Protein AF-A0A6G0Y2D0-F1 (afdb_monomer_lite)

InterPro domains:
  IPR002156 Ribonuclease H domain [PS50879] (1-67)
  IPR012337 Ribonuclease H-like superfamily [SSF53098] (2-70)
  IPR036397 Ribonuclease H superfamily [G3DSA:3.30.420.10] (1-64)

Organism: Aphis craccivora (NCBI:txid307492)

Radius of gyration: 14.86 Å; chains: 1; bounding box: 34×34×34 Å

Structure (mmCIF, N/CA/C/O backbone):
data_AF-A0A6G0Y2D0-F1
#
_entry.id   AF-A0A6G0Y2D0-F1
#
loop_
_atom_site.group_PDB
_atom_site.id
_atom_site.type_symbol
_atom_site.label_atom_id
_atom_site.label_alt_id
_atom_site.label_comp_id
_atom_site.label_asym_id
_atom_site.label_entity_id
_atom_site.label_seq_id
_atom_site.pdbx_PDB_ins_code
_atom_site.Cartn_x
_atom_site.Cartn_y
_atom_site.Cartn_z
_atom_site.occupancy
_atom_site.B_iso_or_equiv
_atom_site.auth_seq_id
_atom_site.auth_comp_id
_atom_site.auth_asym_id
_atom_site.auth_atom_id
_atom_site.pdbx_PDB_model_num
ATOM 1 N N . PRO A 1 1 ? -20.008 -1.900 6.023 1.00 49.25 1 PRO A N 1
ATOM 2 C CA . PRO A 1 1 ? -18.640 -2.436 5.826 1.00 49.25 1 PRO A CA 1
ATOM 3 C C . PRO A 1 1 ? -17.818 -1.455 4.976 1.00 49.25 1 PRO A C 1
ATOM 5 O O . PRO A 1 1 ? -18.071 -1.325 3.785 1.00 49.25 1 PRO A O 1
ATOM 8 N N . ASN A 1 2 ? -16.930 -0.690 5.618 1.00 62.78 2 ASN A N 1
ATOM 9 C CA . ASN A 1 2 ? -16.054 0.305 4.975 1.00 62.78 2 ASN A CA 1
ATOM 10 C C . ASN A 1 2 ? -14.600 -0.189 4.996 1.00 62.78 2 ASN A C 1
ATOM 12 O O . ASN A 1 2 ? -13.686 0.575 5.313 1.00 62.78 2 ASN A O 1
ATOM 16 N N . ASP A 1 3 ? -14.415 -1.478 4.725 1.00 88.00 3 ASP A N 1
ATOM 17 C CA . ASP A 1 3 ? -13.100 -2.101 4.666 1.00 88.00 3 ASP A CA 1
ATOM 18 C C . ASP A 1 3 ? -12.476 -1.769 3.306 1.00 88.00 3 ASP A C 1
ATOM 20 O O . ASP A 1 3 ? -13.091 -1.977 2.256 1.00 88.00 3 ASP A O 1
ATOM 24 N N . ILE A 1 4 ? -11.286 -1.173 3.323 1.00 94.50 4 ILE A N 1
ATOM 25 C CA . ILE A 1 4 ? -10.552 -0.754 2.129 1.00 94.50 4 ILE A CA 1
ATOM 26 C C . ILE A 1 4 ? -9.275 -1.579 2.053 1.00 94.50 4 ILE A C 1
ATOM 28 O O . ILE A 1 4 ? -8.469 -1.562 2.977 1.00 94.50 4 ILE A O 1
ATOM 32 N N . LEU A 1 5 ? -9.056 -2.239 0.920 1.00 94.31 5 LEU A N 1
ATOM 33 C CA . LEU A 1 5 ? -7.793 -2.896 0.609 1.00 94.31 5 LEU A CA 1
ATOM 34 C C . LEU A 1 5 ? -6.971 -2.010 -0.331 1.00 94.31 5 LEU A C 1
ATOM 36 O O . LEU A 1 5 ? -7.403 -1.718 -1.448 1.00 94.31 5 LEU A O 1
ATOM 40 N N . ILE A 1 6 ? -5.784 -1.599 0.110 1.00 94.50 6 ILE A N 1
ATOM 41 C CA . ILE A 1 6 ? -4.802 -0.888 -0.711 1.00 94.50 6 ILE A CA 1
ATOM 42 C C . ILE A 1 6 ? -3.742 -1.887 -1.168 1.00 94.50 6 ILE A C 1
ATOM 44 O O . ILE A 1 6 ? -3.068 -2.525 -0.362 1.00 94.50 6 ILE A O 1
ATOM 48 N N . ILE A 1 7 ? -3.579 -2.011 -2.480 1.00 94.56 7 ILE A N 1
ATOM 49 C CA . ILE A 1 7 ? -2.615 -2.920 -3.098 1.00 94.56 7 ILE A CA 1
ATOM 50 C C . ILE A 1 7 ? -1.458 -2.084 -3.641 1.00 94.56 7 ILE A C 1
ATOM 52 O O . ILE A 1 7 ? -1.696 -1.092 -4.328 1.00 94.56 7 ILE A O 1
ATOM 56 N N . SER A 1 8 ? -0.221 -2.458 -3.320 1.00 94.38 8 SER A N 1
ATOM 57 C CA . SER A 1 8 ? 0.974 -1.749 -3.783 1.00 94.38 8 SER A CA 1
ATOM 58 C C . SER A 1 8 ? 2.110 -2.719 -4.069 1.00 94.38 8 SER A C 1
ATOM 60 O O . SER A 1 8 ? 2.303 -3.694 -3.342 1.00 94.38 8 SER A O 1
ATOM 62 N N . ASP A 1 9 ? 2.895 -2.430 -5.098 1.00 94.38 9 ASP A N 1
ATOM 63 C CA . ASP A 1 9 ? 4.120 -3.156 -5.414 1.00 94.38 9 ASP A CA 1
ATOM 64 C C . ASP A 1 9 ? 5.372 -2.627 -4.703 1.00 94.38 9 ASP A C 1
ATOM 66 O O . ASP A 1 9 ? 6.403 -3.308 -4.637 1.00 94.38 9 ASP A O 1
ATOM 70 N N . SER A 1 10 ? 5.271 -1.459 -4.069 1.00 93.75 10 SER A N 1
ATOM 71 C CA . SER A 1 10 ? 6.358 -0.875 -3.295 1.00 93.75 10 SER A CA 1
ATOM 72 C C . SER A 1 10 ? 6.470 -1.520 -1.913 1.00 93.75 10 SER A C 1
ATOM 74 O O . SER A 1 10 ? 5.905 -1.055 -0.915 1.00 93.75 10 SER A O 1
ATOM 76 N N . LEU A 1 11 ? 7.263 -2.593 -1.831 1.00 92.69 11 LEU A N 1
ATOM 77 C CA . LEU A 1 11 ? 7.561 -3.263 -0.562 1.00 92.69 11 LEU A CA 1
ATOM 78 C C . LEU A 1 11 ? 8.177 -2.293 0.460 1.00 92.69 11 LEU A C 1
ATOM 80 O O . LEU A 1 11 ? 7.840 -2.336 1.642 1.00 92.69 11 LEU A O 1
ATOM 84 N N . SER A 1 12 ? 9.048 -1.388 0.011 1.00 92.44 12 SER A N 1
ATOM 85 C CA . SER A 1 12 ? 9.690 -0.385 0.867 1.00 92.44 12 SER A CA 1
ATOM 86 C C . SER A 1 12 ? 8.679 0.589 1.478 1.00 92.44 12 SER A C 1
ATOM 88 O O . SER A 1 12 ? 8.781 0.901 2.669 1.00 92.44 12 SER A O 1
ATOM 90 N N . THR A 1 13 ? 7.672 1.021 0.713 1.00 93.19 13 THR A N 1
ATOM 91 C CA . THR A 1 13 ? 6.587 1.878 1.215 1.00 93.19 13 THR A CA 1
ATOM 92 C C . THR A 1 13 ? 5.770 1.149 2.277 1.00 93.19 13 THR A C 1
ATOM 94 O O . THR A 1 13 ? 5.553 1.691 3.363 1.00 93.19 13 THR A O 1
ATOM 97 N N . LEU A 1 14 ? 5.379 -0.101 2.015 1.00 93.88 14 LEU A N 1
ATOM 98 C CA . LEU A 1 14 ? 4.602 -0.907 2.963 1.00 93.88 14 LEU A CA 1
ATOM 99 C C . LEU A 1 14 ? 5.362 -1.154 4.273 1.00 93.88 14 LEU A C 1
ATOM 101 O O . LEU A 1 14 ? 4.804 -1.000 5.361 1.00 93.88 14 L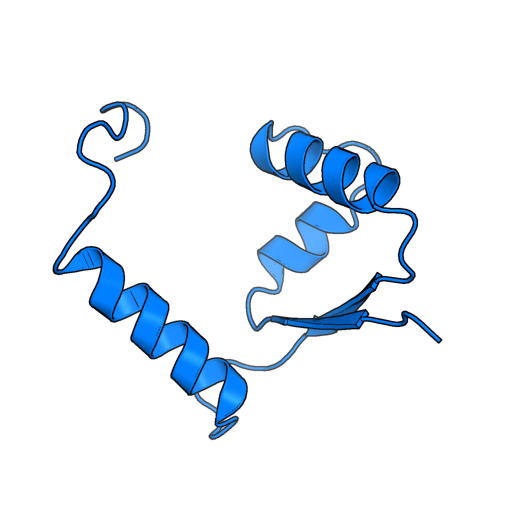EU A O 1
ATOM 105 N N . LEU A 1 15 ? 6.655 -1.474 4.187 1.00 93.06 15 LEU A N 1
ATOM 106 C CA . LEU A 1 15 ? 7.512 -1.639 5.364 1.00 93.06 15 LEU A CA 1
ATOM 107 C C . LEU A 1 15 ? 7.678 -0.331 6.147 1.00 93.06 15 LEU A C 1
ATOM 109 O O . LEU A 1 15 ? 7.680 -0.348 7.379 1.00 93.06 15 LEU A O 1
ATOM 113 N N . SER A 1 16 ? 7.779 0.801 5.449 1.00 92.94 16 SER A N 1
ATOM 114 C CA . SER A 1 16 ? 7.884 2.119 6.081 1.00 92.94 16 SER A CA 1
ATOM 115 C C . SER A 1 16 ? 6.608 2.480 6.840 1.00 92.94 16 SER A C 1
ATOM 117 O O . SER A 1 16 ? 6.689 2.910 7.989 1.00 92.94 16 SER A O 1
ATOM 119 N N . LEU A 1 17 ? 5.436 2.227 6.249 1.00 92.19 17 LEU A N 1
ATOM 120 C CA . LEU A 1 17 ? 4.136 2.465 6.887 1.00 92.19 17 LEU A CA 1
ATOM 121 C C . LEU A 1 17 ? 3.853 1.521 8.060 1.00 92.19 17 LEU A C 1
ATOM 123 O O . LEU A 1 17 ? 3.118 1.895 8.968 1.00 92.19 17 LEU A O 1
ATOM 127 N N . LYS A 1 18 ? 4.454 0.328 8.089 1.00 90.50 18 LYS A N 1
ATOM 128 C CA . LYS A 1 18 ? 4.334 -0.607 9.220 1.00 90.50 18 LYS A CA 1
ATOM 129 C C . LYS A 1 18 ? 5.187 -0.201 10.433 1.00 90.50 18 LYS A C 1
ATOM 131 O O . LYS A 1 18 ? 5.026 -0.750 11.522 1.00 90.50 18 LYS A O 1
ATOM 136 N N . LYS A 1 19 ? 6.125 0.733 10.269 1.00 90.00 19 LYS A N 1
ATOM 137 C CA . LYS A 1 19 ? 7.054 1.126 11.330 1.00 90.00 19 LYS A CA 1
ATOM 138 C C . LYS A 1 19 ? 6.344 1.924 12.430 1.00 90.00 19 LYS A C 1
ATOM 140 O O . LYS A 1 19 ? 5.653 2.890 12.142 1.00 90.00 19 LYS A O 1
ATOM 145 N N . ILE A 1 20 ? 6.600 1.567 13.691 1.00 82.06 20 ILE A N 1
ATOM 146 C CA . ILE A 1 20 ? 5.954 2.172 14.875 1.00 82.06 20 ILE A CA 1
ATOM 147 C C . ILE A 1 20 ? 6.327 3.656 15.060 1.00 82.06 20 ILE A C 1
ATOM 149 O O . ILE A 1 20 ? 5.494 4.447 15.478 1.00 82.06 20 ILE A O 1
ATOM 153 N N . CYS A 1 21 ? 7.558 4.044 14.710 1.00 81.31 21 CYS A N 1
ATOM 154 C CA . CYS A 1 21 ? 8.018 5.435 14.746 1.00 81.31 21 CYS A CA 1
ATOM 155 C C . CYS A 1 21 ? 8.739 5.768 13.429 1.00 81.31 21 CYS A C 1
ATOM 157 O O . CYS A 1 21 ? 9.944 5.488 13.298 1.00 81.31 21 CYS A O 1
ATOM 159 N N . PRO A 1 22 ? 8.036 6.291 12.411 1.00 84.00 22 PRO A N 1
ATOM 160 C CA . PRO A 1 22 ? 8.684 6.736 11.188 1.00 84.00 22 PRO A CA 1
ATOM 161 C C . PRO A 1 22 ? 9.587 7.940 11.470 1.00 84.00 22 PRO A C 1
ATOM 163 O O . PRO A 1 22 ? 9.255 8.823 12.250 1.00 84.00 22 PRO A O 1
ATOM 166 N N . LYS A 1 23 ? 10.757 7.967 10.825 1.00 84.81 23 LYS A N 1
ATOM 167 C CA . LYS A 1 23 ? 11.658 9.133 10.856 1.00 84.81 23 LYS A CA 1
ATOM 168 C C . LYS A 1 23 ? 11.348 10.130 9.739 1.00 84.81 23 LYS A C 1
ATOM 170 O O . LYS A 1 23 ? 11.763 11.276 9.814 1.00 84.81 23 LYS A O 1
ATOM 175 N N . ASN A 1 24 ? 10.690 9.658 8.684 1.00 88.62 24 ASN A N 1
ATOM 176 C CA . ASN A 1 24 ? 10.359 10.445 7.511 1.00 88.62 24 ASN A CA 1
ATOM 177 C C . ASN A 1 24 ? 9.010 11.143 7.728 1.00 88.62 24 ASN A C 1
ATOM 179 O O . ASN A 1 24 ? 8.037 10.500 8.135 1.00 88.62 24 ASN A O 1
ATOM 183 N N . GLU A 1 25 ? 8.970 12.442 7.438 1.00 90.75 25 GLU A N 1
ATOM 184 C CA . GLU A 1 25 ? 7.787 13.283 7.616 1.00 90.75 25 GLU A CA 1
ATOM 185 C C . GLU A 1 25 ? 6.597 12.793 6.780 1.00 90.75 25 GLU A C 1
ATOM 187 O O . GLU A 1 25 ? 5.490 12.679 7.298 1.00 90.75 25 GLU A O 1
ATOM 192 N N . ILE A 1 26 ? 6.825 12.391 5.526 1.00 91.81 26 ILE A N 1
ATOM 193 C CA . ILE A 1 26 ? 5.782 11.865 4.634 1.00 91.81 26 ILE A CA 1
ATOM 194 C C . ILE A 1 26 ? 5.167 10.592 5.212 1.00 91.81 26 ILE A C 1
ATOM 196 O O . ILE A 1 26 ? 3.943 10.466 5.263 1.00 91.81 26 ILE A O 1
ATOM 200 N N . THR A 1 27 ? 5.987 9.655 5.698 1.00 91.88 27 THR A N 1
ATOM 201 C CA . THR A 1 27 ? 5.474 8.430 6.333 1.00 91.88 27 THR A CA 1
ATOM 202 C C . THR A 1 27 ? 4.666 8.755 7.592 1.00 91.88 27 THR A C 1
ATOM 204 O O . THR A 1 27 ? 3.589 8.190 7.776 1.00 91.88 27 THR A O 1
ATOM 207 N N . SER A 1 28 ? 5.144 9.686 8.423 1.00 92.50 28 SER A N 1
ATOM 208 C CA . SER A 1 28 ? 4.444 10.128 9.638 1.00 92.50 28 SER A CA 1
ATOM 209 C C . SER A 1 28 ? 3.093 10.775 9.322 1.00 92.50 28 SER A C 1
ATOM 211 O O . SER A 1 28 ? 2.068 10.385 9.881 1.00 92.50 28 SER A O 1
ATOM 213 N N . ASN A 1 29 ? 3.066 11.709 8.370 1.00 94.00 29 ASN A N 1
ATOM 214 C CA . ASN A 1 29 ? 1.846 12.387 7.934 1.00 94.00 29 ASN A CA 1
ATOM 215 C C . ASN A 1 29 ? 0.850 11.393 7.324 1.00 94.00 29 ASN A C 1
ATOM 217 O O . ASN A 1 29 ? -0.341 11.437 7.628 1.00 94.00 29 ASN A O 1
ATOM 221 N N . THR A 1 30 ? 1.338 10.439 6.527 1.00 93.75 30 THR A N 1
ATOM 222 C CA . THR A 1 30 ? 0.499 9.383 5.946 1.00 93.75 30 THR A CA 1
ATOM 223 C C . THR A 1 30 ? -0.119 8.503 7.033 1.00 93.75 30 THR A C 1
ATOM 225 O O . THR A 1 30 ? -1.324 8.260 7.005 1.00 93.75 30 THR A O 1
ATOM 228 N N . GLN A 1 31 ? 0.662 8.064 8.027 1.00 92.94 31 GLN A N 1
ATOM 229 C CA . GLN A 1 31 ? 0.139 7.295 9.164 1.00 92.94 31 GLN A CA 1
ATOM 230 C C . GLN A 1 31 ? -0.907 8.082 9.964 1.00 92.94 31 GLN A C 1
ATOM 232 O O . GLN A 1 31 ? -1.948 7.524 10.314 1.00 92.94 31 GLN A O 1
ATOM 237 N N . ALA A 1 32 ? -0.676 9.375 10.210 1.00 93.19 32 ALA A N 1
ATOM 238 C CA . ALA A 1 32 ? -1.633 10.233 10.903 1.00 93.19 32 ALA A CA 1
ATOM 239 C C . ALA A 1 32 ? -2.972 10.321 10.149 1.00 93.19 32 ALA A C 1
ATOM 241 O O . ALA A 1 32 ? -4.031 10.155 10.758 1.00 93.19 32 ALA A O 1
ATOM 242 N N . ILE A 1 33 ? -2.931 10.493 8.822 1.00 93.44 33 ILE A N 1
ATOM 243 C CA . ILE A 1 33 ? -4.129 10.496 7.970 1.00 93.44 33 ILE A CA 1
ATOM 244 C C . ILE A 1 33 ? -4.845 9.142 8.042 1.00 93.44 33 ILE A C 1
ATOM 246 O O . ILE A 1 33 ? -6.059 9.107 8.248 1.00 93.44 33 ILE A O 1
ATOM 250 N N . LEU A 1 34 ? -4.116 8.025 7.929 1.00 91.81 34 LEU A N 1
ATOM 251 C CA . LEU A 1 34 ? -4.700 6.680 8.018 1.00 91.81 34 LEU A CA 1
ATOM 252 C C . LEU A 1 34 ? -5.456 6.489 9.342 1.00 91.81 34 LEU A C 1
ATOM 254 O O . LEU A 1 34 ? -6.616 6.076 9.325 1.00 91.81 34 LEU A O 1
ATOM 258 N N . ILE A 1 35 ? -4.859 6.885 10.469 1.00 90.44 35 ILE A N 1
ATOM 259 C CA . ILE A 1 35 ? -5.497 6.821 11.795 1.00 90.44 35 ILE A CA 1
ATOM 260 C C . ILE A 1 35 ? -6.729 7.738 11.862 1.00 90.44 35 ILE A C 1
ATOM 262 O O . ILE A 1 35 ? -7.787 7.331 12.351 1.00 90.44 35 ILE A O 1
ATOM 266 N N . GLN A 1 36 ? -6.625 8.965 11.342 1.00 93.56 36 GLN A N 1
ATOM 267 C CA . GLN A 1 36 ? -7.709 9.949 11.375 1.00 93.56 36 GLN A CA 1
ATOM 268 C C . GLN A 1 36 ? -8.939 9.504 10.576 1.00 93.56 36 GLN A C 1
ATOM 270 O O . GLN A 1 36 ? -10.064 9.807 10.978 1.00 93.56 36 GLN A O 1
ATOM 275 N N . THR A 1 37 ? -8.755 8.771 9.472 1.00 89.69 37 THR A N 1
ATOM 276 C CA . THR A 1 37 ? -9.885 8.312 8.646 1.00 89.69 37 THR A CA 1
ATOM 277 C C . THR A 1 37 ? -10.831 7.365 9.386 1.00 89.69 37 THR A C 1
ATOM 279 O O . THR A 1 37 ? -11.990 7.254 8.981 1.00 89.69 37 THR A O 1
ATOM 282 N N . ARG A 1 38 ? -10.369 6.690 10.456 1.00 86.81 38 ARG A N 1
ATOM 283 C CA . ARG A 1 38 ? -11.116 5.666 11.218 1.00 86.81 38 ARG A CA 1
ATOM 284 C C . ARG A 1 38 ? -11.736 4.568 10.340 1.00 86.81 38 ARG A C 1
ATOM 286 O O . ARG A 1 38 ? -12.700 3.920 10.745 1.00 86.81 38 ARG A O 1
ATOM 293 N N . LYS A 1 39 ? -11.211 4.376 9.129 1.00 89.44 39 LYS A N 1
ATOM 294 C CA . LYS A 1 39 ? -11.595 3.282 8.238 1.00 89.44 39 LYS A CA 1
ATOM 295 C C . LYS A 1 39 ? -10.721 2.077 8.538 1.00 89.44 39 LYS A C 1
ATOM 297 O O . LYS A 1 39 ? -9.576 2.228 8.959 1.00 89.44 39 LYS A O 1
ATOM 302 N N . ASN A 1 40 ? -11.257 0.893 8.290 1.00 91.44 40 ASN A N 1
ATOM 303 C CA . ASN A 1 40 ? -10.446 -0.307 8.309 1.00 91.44 40 ASN A CA 1
ATOM 304 C C . ASN A 1 40 ? -9.699 -0.385 6.973 1.00 91.44 40 ASN A C 1
ATOM 306 O O . ASN A 1 40 ? -10.320 -0.589 5.931 1.00 91.44 40 ASN A O 1
ATOM 310 N N . ILE A 1 41 ? 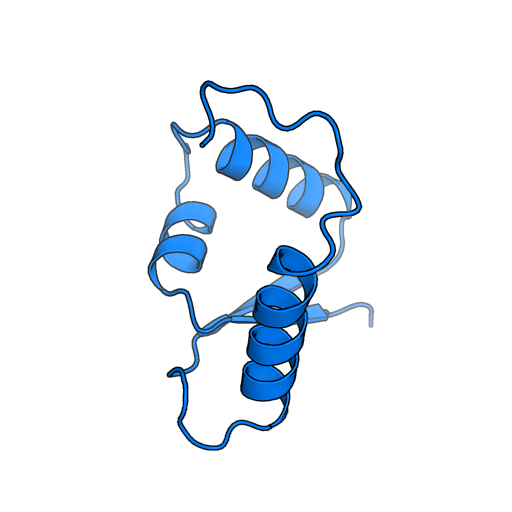-8.397 -0.106 6.996 1.00 93.44 41 ILE A N 1
ATOM 311 C CA . ILE A 1 41 ? -7.550 -0.089 5.803 1.00 93.44 41 ILE A CA 1
ATOM 312 C C . ILE A 1 41 ? -6.509 -1.191 5.944 1.00 93.44 41 ILE A C 1
ATOM 314 O O . ILE A 1 41 ? -5.684 -1.159 6.857 1.00 93.44 41 ILE A O 1
ATOM 318 N N . GLU A 1 42 ? -6.527 -2.132 5.010 1.00 93.62 42 GLU A N 1
ATOM 319 C CA . GLU A 1 42 ? -5.538 -3.196 4.898 1.00 93.62 42 GLU A CA 1
ATOM 320 C C . GLU A 1 42 ? -4.613 -2.944 3.710 1.00 93.62 42 GLU A C 1
ATOM 322 O O . GLU A 1 42 ? -4.989 -2.309 2.723 1.00 93.62 42 GLU A O 1
ATOM 327 N N . PHE A 1 43 ? -3.391 -3.463 3.803 1.00 94.50 43 PHE A N 1
ATOM 328 C CA . PHE A 1 43 ? -2.395 -3.349 2.749 1.00 94.50 43 PHE A CA 1
ATOM 329 C C . PHE A 1 43 ? -1.973 -4.727 2.252 1.00 94.50 43 PHE A C 1
ATOM 331 O O . PHE A 1 43 ? -1.656 -5.606 3.054 1.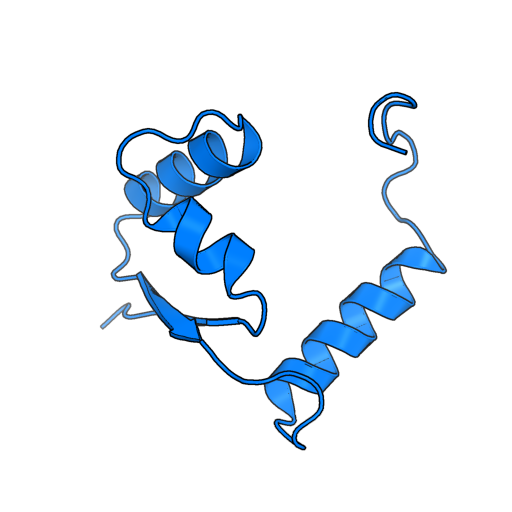00 94.50 43 PHE A O 1
ATOM 338 N N . MET A 1 44 ? -1.892 -4.886 0.932 1.00 94.12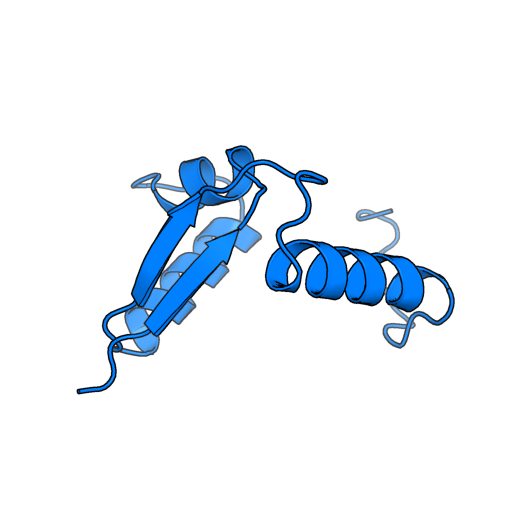 44 MET A N 1
ATOM 339 C CA . MET A 1 44 ? -1.371 -6.090 0.289 1.00 94.12 44 MET A CA 1
ATOM 340 C C . MET A 1 44 ? -0.224 -5.739 -0.651 1.00 94.12 44 MET A C 1
ATOM 342 O O . MET A 1 44 ? -0.331 -4.834 -1.479 1.00 94.12 44 MET A O 1
ATOM 346 N N . TRP A 1 45 ? 0.867 -6.490 -0.527 1.00 95.31 45 TRP A N 1
ATOM 347 C CA . TRP A 1 45 ? 1.985 -6.396 -1.452 1.00 95.31 45 TRP A CA 1
ATOM 348 C C . TRP A 1 45 ? 1.746 -7.252 -2.699 1.00 95.31 45 TRP A C 1
ATOM 350 O O . TRP A 1 45 ? 1.263 -8.380 -2.583 1.00 95.31 45 TRP A O 1
ATOM 360 N N . VAL A 1 46 ? 2.133 -6.742 -3.868 1.00 93.56 46 VAL A N 1
ATOM 361 C CA . VAL A 1 46 ? 2.139 -7.487 -5.137 1.00 93.56 46 VAL A CA 1
ATOM 362 C C . VAL A 1 46 ? 3.446 -7.270 -5.909 1.00 93.56 46 VAL A C 1
ATOM 364 O O . VAL A 1 46 ? 4.088 -6.242 -5.751 1.00 93.56 46 VAL A O 1
ATOM 367 N N . PRO A 1 47 ? 3.879 -8.203 -6.765 1.00 90.31 47 PRO A N 1
ATOM 368 C CA . PRO A 1 47 ? 5.040 -7.979 -7.621 1.00 90.31 47 PRO A CA 1
ATOM 369 C C . PRO A 1 47 ? 4.704 -7.083 -8.829 1.00 90.31 47 PRO A C 1
ATOM 371 O O . PRO A 1 47 ? 3.704 -7.299 -9.518 1.00 90.31 47 PRO A O 1
ATOM 374 N N . SER A 1 48 ? 5.580 -6.119 -9.127 1.00 86.00 48 SER A N 1
ATOM 375 C CA . SER A 1 48 ? 5.440 -5.201 -10.270 1.00 86.00 48 SER A CA 1
ATOM 376 C C . SER A 1 48 ? 5.612 -5.908 -11.623 1.00 86.00 48 SER A C 1
ATOM 378 O O . SER A 1 48 ? 6.378 -6.868 -11.731 1.00 86.00 48 SER A O 1
ATOM 380 N N . ARG A 1 49 ? 4.937 -5.410 -12.671 1.00 80.50 49 ARG A N 1
ATOM 381 C CA . ARG A 1 49 ? 5.026 -5.887 -14.075 1.00 80.50 49 ARG A CA 1
ATOM 382 C C . ARG A 1 49 ? 4.785 -7.389 -14.278 1.00 80.50 49 ARG A C 1
ATOM 384 O O . ARG A 1 49 ? 5.433 -8.033 -15.101 1.00 80.50 49 ARG A O 1
ATOM 391 N N . THR A 1 50 ? 3.851 -7.952 -13.521 1.00 84.50 50 THR A N 1
ATOM 392 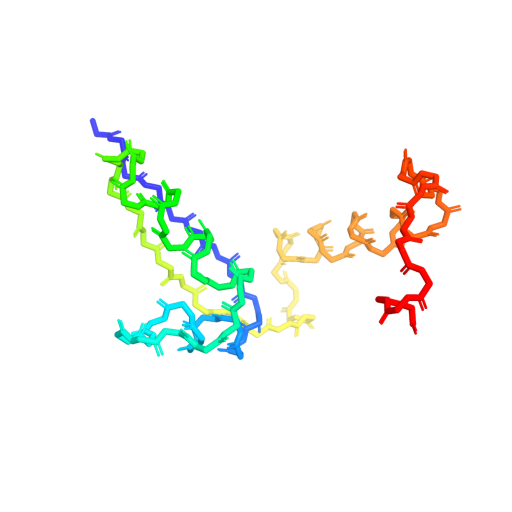C CA . THR A 1 50 ? 3.487 -9.376 -13.590 1.00 84.50 50 THR A CA 1
ATOM 393 C C . THR A 1 50 ? 2.167 -9.642 -14.321 1.00 84.50 50 THR A C 1
ATOM 395 O O . THR A 1 50 ? 1.646 -10.753 -14.246 1.00 84.50 50 THR A O 1
ATOM 398 N N . GLY A 1 51 ? 1.601 -8.656 -15.028 1.00 83.75 51 GLY A N 1
ATOM 399 C CA . GLY A 1 51 ? 0.285 -8.770 -15.666 1.00 83.75 51 GLY A CA 1
ATOM 400 C C . GLY A 1 51 ? -0.885 -8.413 -14.743 1.00 83.75 51 GLY A C 1
ATOM 401 O O . GLY A 1 51 ? -2.045 -8.631 -15.097 1.00 83.75 51 GLY A O 1
ATOM 402 N N . ILE A 1 52 ? -0.619 -7.869 -13.548 1.00 90.12 52 ILE A N 1
ATOM 403 C CA . ILE A 1 52 ? -1.666 -7.379 -12.644 1.00 90.12 52 ILE A CA 1
ATOM 404 C C . ILE A 1 52 ? -2.183 -6.046 -13.188 1.00 90.12 52 ILE A C 1
ATOM 406 O O . ILE A 1 52 ? -1.636 -4.981 -12.903 1.00 90.12 52 ILE A O 1
ATOM 410 N N . VAL A 1 53 ? -3.284 -6.119 -13.937 1.00 91.31 53 VAL A N 1
ATOM 411 C CA . VAL A 1 53 ? -3.891 -4.991 -14.666 1.00 91.31 53 VAL A CA 1
ATOM 412 C C . VAL A 1 53 ? -4.075 -3.742 -13.795 1.00 91.31 53 VAL A C 1
ATOM 414 O O . VAL A 1 53 ? -3.836 -2.626 -14.250 1.00 91.31 53 VAL A O 1
ATOM 417 N N . GLY A 1 54 ? -4.483 -3.909 -12.532 1.00 88.94 54 GLY A N 1
A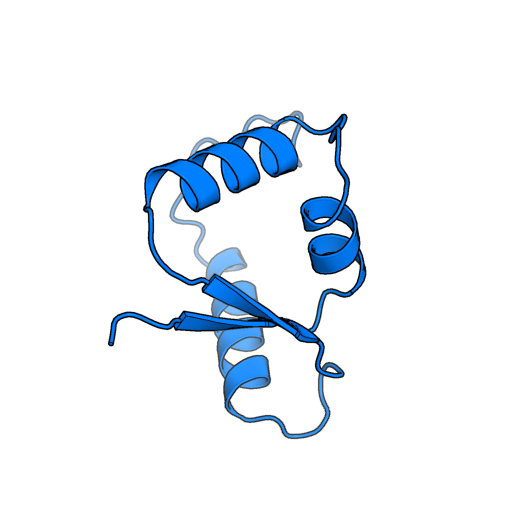TOM 418 C CA . GLY A 1 54 ? -4.666 -2.792 -11.600 1.00 88.94 54 GLY A CA 1
ATOM 419 C C . GLY A 1 54 ? -3.361 -2.068 -11.251 1.00 88.94 54 GLY A C 1
ATOM 420 O O . GLY A 1 54 ? -3.332 -0.839 -11.276 1.00 88.94 54 GLY A O 1
ATOM 421 N N . ASN A 1 55 ? -2.288 -2.820 -10.980 1.00 92.50 55 ASN A N 1
ATOM 422 C CA . ASN A 1 55 ? -0.972 -2.257 -10.666 1.00 92.50 55 ASN A CA 1
ATOM 423 C C . ASN A 1 55 ? -0.372 -1.579 -11.898 1.00 92.50 55 ASN A C 1
ATOM 425 O O . ASN A 1 55 ? 0.046 -0.433 -11.825 1.00 92.50 55 ASN A O 1
ATOM 429 N N . GLU A 1 56 ? -0.426 -2.239 -13.056 1.00 91.94 56 GLU A N 1
ATOM 430 C CA . GLU A 1 56 ? 0.103 -1.682 -14.308 1.00 91.94 56 GLU A CA 1
ATOM 431 C C . GLU A 1 56 ? -0.623 -0.400 -14.717 1.00 91.94 56 GLU A C 1
ATOM 433 O O . GLU A 1 56 ? -0.007 0.557 -15.185 1.00 91.94 56 GLU A O 1
ATOM 438 N N . LYS A 1 57 ? -1.942 -0.337 -14.506 1.00 92.31 57 LYS A N 1
ATOM 439 C CA . LYS A 1 57 ? -2.702 0.893 -14.729 1.00 92.31 57 LYS A CA 1
ATOM 440 C C . LYS A 1 57 ? -2.258 2.009 -13.779 1.00 92.31 57 LYS A C 1
ATOM 442 O O . LYS A 1 57 ? -2.139 3.147 -14.229 1.00 92.31 57 LYS A O 1
ATOM 447 N N . ALA A 1 58 ? -2.018 1.703 -12.503 1.00 91.56 58 ALA A N 1
ATOM 448 C CA . ALA A 1 58 ? -1.517 2.676 -11.533 1.00 91.56 58 ALA A CA 1
ATOM 449 C C . ALA A 1 58 ? -0.114 3.185 -11.913 1.00 91.56 58 ALA A C 1
ATOM 451 O O . ALA A 1 58 ? 0.090 4.399 -11.966 1.00 91.56 58 ALA A O 1
ATOM 452 N N . ASP A 1 59 ? 0.800 2.286 -12.282 1.00 90.62 59 ASP A N 1
ATOM 453 C CA . ASP A 1 59 ? 2.158 2.622 -12.731 1.00 90.62 59 ASP A CA 1
ATOM 454 C C . ASP A 1 59 ? 2.152 3.490 -13.992 1.00 90.62 59 ASP A C 1
ATOM 456 O O . ASP A 1 59 ? 2.875 4.486 -14.079 1.00 90.62 59 ASP A O 1
ATOM 460 N N . ASN A 1 60 ? 1.306 3.152 -14.970 1.00 90.44 60 ASN A N 1
ATOM 461 C CA . ASN A 1 60 ? 1.172 3.924 -16.204 1.00 90.44 60 ASN A CA 1
ATOM 462 C C . ASN A 1 60 ? 0.647 5.337 -15.926 1.00 90.44 60 ASN A C 1
ATOM 464 O O . ASN A 1 60 ? 1.157 6.305 -16.486 1.00 90.44 60 ASN A O 1
ATOM 468 N N . LEU A 1 61 ? -0.348 5.480 -15.045 1.00 89.06 61 LEU A N 1
ATOM 469 C CA . LEU A 1 61 ? -0.871 6.792 -14.657 1.00 89.06 61 LEU A CA 1
ATOM 470 C C . LEU A 1 61 ? 0.180 7.626 -13.918 1.00 89.06 61 LEU A C 1
ATOM 472 O O . LEU A 1 61 ? 0.347 8.802 -14.242 1.00 89.06 61 LEU A O 1
ATOM 476 N N . ALA A 1 62 ? 0.917 7.020 -12.984 1.00 87.62 62 ALA A N 1
ATOM 477 C CA . ALA A 1 62 ? 2.020 7.684 -12.298 1.00 87.62 62 ALA A CA 1
ATOM 478 C C . ALA A 1 62 ? 3.093 8.140 -13.301 1.00 87.62 62 ALA A C 1
ATOM 480 O O . ALA A 1 62 ? 3.474 9.309 -13.306 1.00 87.62 62 ALA A O 1
ATOM 481 N N . THR A 1 63 ? 3.498 7.265 -14.225 1.00 86.38 63 THR A N 1
ATOM 482 C CA . THR A 1 63 ? 4.501 7.563 -15.262 1.00 86.38 63 THR A CA 1
ATOM 483 C C . THR A 1 63 ? 4.062 8.709 -16.179 1.00 86.38 63 THR A C 1
ATOM 485 O O . THR A 1 63 ? 4.827 9.638 -16.440 1.00 86.38 63 THR A O 1
ATOM 488 N N . ASN A 1 64 ? 2.809 8.691 -16.632 1.00 83.81 64 ASN A N 1
ATOM 489 C CA . ASN A 1 64 ? 2.267 9.727 -17.511 1.00 83.81 64 ASN A CA 1
ATOM 490 C C . ASN A 1 64 ? 2.111 11.080 -16.799 1.00 83.81 64 ASN A C 1
ATOM 492 O O . ASN A 1 64 ? 2.203 12.123 -17.444 1.00 83.81 64 ASN A O 1
ATOM 496 N N . SER A 1 65 ? 1.910 11.086 -15.477 1.00 78.06 65 SER A N 1
ATOM 497 C CA . SER A 1 65 ? 1.811 12.331 -14.707 1.00 78.06 65 SER A CA 1
ATOM 498 C C . SER A 1 65 ? 3.122 13.129 -14.677 1.00 78.06 65 SER A C 1
ATOM 500 O O . SER A 1 65 ? 3.077 14.356 -14.656 1.00 78.06 65 SER A O 1
ATOM 502 N N . PHE A 1 66 ? 4.284 12.472 -14.795 1.00 71.81 66 PHE A N 1
ATOM 503 C CA . PHE A 1 66 ? 5.572 13.167 -14.924 1.00 71.81 66 PHE A CA 1
ATOM 504 C C . PHE A 1 66 ? 5.704 13.945 -16.237 1.00 71.81 66 PHE A C 1
ATOM 506 O O . PHE A 1 66 ? 6.449 14.917 -16.296 1.00 71.81 66 PHE A O 1
ATOM 513 N N . GLN A 1 67 ? 4.999 13.528 -17.293 1.00 67.69 67 GLN A N 1
ATOM 514 C CA . GLN A 1 67 ? 5.055 14.203 -18.592 1.00 67.69 67 GLN A CA 1
ATOM 515 C C . GLN A 1 67 ? 4.232 15.496 -18.611 1.00 67.69 67 GLN A C 1
ATOM 517 O O . GLN A 1 67 ? 4.503 16.375 -19.421 1.00 67.69 67 GLN A O 1
ATOM 522 N N . ASN A 1 68 ? 3.247 15.618 -17.717 1.00 68.19 68 ASN A N 1
ATOM 523 C CA . ASN A 1 68 ? 2.413 16.807 -17.554 1.00 68.19 68 ASN A CA 1
ATOM 524 C C . ASN A 1 68 ? 2.240 17.112 -16.059 1.00 68.19 68 ASN A C 1
ATOM 526 O O . ASN A 1 68 ? 1.152 16.893 -15.512 1.00 68.19 68 ASN A O 1
ATOM 530 N N . PRO A 1 69 ? 3.303 17.580 -15.378 1.00 69.75 69 PRO A N 1
ATOM 531 C CA . PRO A 1 69 ? 3.233 17.866 -13.957 1.00 69.75 69 PRO A CA 1
ATOM 532 C C . PRO A 1 69 ? 2.216 18.985 -13.715 1.00 69.75 69 PRO A C 1
ATOM 534 O O . PRO A 1 69 ? 2.356 20.098 -14.210 1.00 69.75 69 PRO A O 1
ATOM 537 N N . THR A 1 70 ? 1.175 18.695 -12.939 1.00 70.88 70 THR A N 1
ATOM 538 C CA . THR A 1 70 ? 0.183 19.691 -12.494 1.00 70.88 70 THR A CA 1
ATOM 539 C C . THR A 1 70 ? 0.642 20.469 -11.260 1.00 70.88 70 THR A C 1
ATOM 541 O O . THR A 1 70 ? -0.004 21.438 -10.863 1.00 70.88 70 THR A O 1
ATOM 544 N N . ILE A 1 71 ? 1.760 20.062 -10.652 1.00 69.81 71 ILE A N 1
ATOM 545 C CA . ILE A 1 71 ? 2.384 20.720 -9.504 1.00 69.81 71 ILE A CA 1
ATOM 546 C C . ILE A 1 71 ? 3.560 21.554 -10.026 1.00 69.81 71 ILE A C 1
ATOM 548 O O . ILE A 1 71 ? 4.622 21.021 -10.324 1.00 69.81 71 ILE A O 1
ATOM 552 N N . ASN A 1 72 ? 3.363 22.870 -10.137 1.00 63.94 72 ASN A N 1
ATOM 553 C CA . ASN A 1 72 ? 4.358 23.793 -10.707 1.00 63.94 72 ASN A CA 1
ATOM 554 C C . ASN A 1 72 ? 5.472 24.201 -9.722 1.00 63.94 72 ASN A C 1
ATOM 556 O O . ASN A 1 72 ? 6.502 24.715 -10.143 1.00 63.94 72 ASN A O 1
ATOM 560 N N . ASN A 1 73 ? 5.275 23.968 -8.419 1.00 59.94 73 ASN A N 1
ATOM 561 C CA . ASN A 1 73 ? 6.191 24.380 -7.353 1.00 59.94 73 ASN A CA 1
ATOM 562 C C . ASN A 1 73 ? 6.650 23.169 -6.533 1.00 59.94 73 ASN A C 1
ATOM 564 O O . ASN A 1 73 ? 6.368 23.082 -5.338 1.00 59.94 73 ASN A O 1
ATOM 568 N N . VAL A 1 74 ? 7.342 22.223 -7.166 1.00 60.09 74 VAL A N 1
ATOM 569 C CA . VAL A 1 74 ? 8.121 21.245 -6.397 1.00 60.09 74 VAL A CA 1
ATOM 570 C C . VAL A 1 74 ? 9.340 21.992 -5.838 1.00 60.09 74 VAL A C 1
ATOM 572 O O . VAL A 1 74 ? 10.074 22.593 -6.628 1.00 60.09 74 VAL A O 1
ATOM 575 N N . PRO A 1 75 ? 9.548 22.047 -4.509 1.00 57.41 75 PRO A N 1
ATOM 576 C CA . PRO A 1 75 ? 10.749 22.644 -3.938 1.00 57.41 75 PRO A CA 1
ATOM 577 C C . PRO A 1 75 ? 11.981 21.979 -4.552 1.00 57.41 75 PRO A C 1
ATOM 579 O O . PRO A 1 75 ? 12.057 20.757 -4.616 1.00 57.41 75 PRO A O 1
ATOM 582 N N . THR A 1 76 ? 12.967 22.762 -4.988 1.00 57.69 76 THR A N 1
ATOM 583 C CA . THR A 1 76 ? 14.189 22.255 -5.641 1.00 57.69 76 THR A CA 1
ATOM 584 C C . THR A 1 76 ? 15.002 21.284 -4.782 1.00 57.69 76 THR A C 1
ATOM 586 O O . THR A 1 76 ? 15.864 20.598 -5.314 1.00 57.69 76 THR A O 1
ATOM 589 N N . ASN A 1 77 ? 14.732 21.210 -3.476 1.00 57.25 77 ASN A N 1
ATOM 590 C CA . ASN A 1 77 ? 15.340 20.235 -2.570 1.00 57.25 77 ASN A CA 1
ATOM 591 C C . ASN A 1 77 ? 14.785 18.809 -2.724 1.00 57.25 77 ASN A C 1
ATOM 593 O O . ASN A 1 77 ? 15.409 17.882 -2.214 1.00 57.25 77 ASN A O 1
ATOM 597 N N . ASP A 1 78 ? 13.638 18.644 -3.386 1.00 50.91 78 ASP A N 1
ATOM 598 C CA . ASP A 1 78 ? 12.959 17.357 -3.574 1.00 50.91 78 ASP A CA 1
ATOM 599 C C . ASP A 1 78 ? 13.101 16.812 -5.015 1.00 50.91 78 ASP A C 1
ATOM 601 O O . ASP A 1 78 ? 12.443 15.827 -5.360 1.00 50.91 78 ASP A O 1
ATOM 605 N N . ILE A 1 79 ? 13.935 17.451 -5.855 1.00 47.44 79 ILE A N 1
ATOM 606 C CA . ILE A 1 79 ? 14.287 17.006 -7.221 1.00 47.44 79 ILE A CA 1
ATOM 607 C C . ILE A 1 79 ? 15.610 16.237 -7.204 1.00 47.44 79 ILE A C 1
ATOM 609 O O . ILE A 1 79 ? 16.594 16.770 -6.644 1.00 47.44 79 ILE A O 1
#

Sequence (79 aa):
PNDILIISDSLSTLLSLKKICPKNEITSNTQAILIQTRKNIEFMWVPSRTGIVGNEKADNLATNSFQNPTINNVPTNDI

pLDDT: mean 84.64, std 12.64, range [47.44, 95.31]

Secondary structure (DSSP, 8-state):
--EEEEEES-HHHHHHHT-SS-SSHHHHHHHHHHHHH--EEEEEE--TTSS-HHHHHHHHHHHHHHHS-S-S---GGG-

Foldseek 3Di:
DQEAEDEDQPPVLVVQLPDPDHPDPVSVVVNVVVVVVPGNYHYDHDHPPPPPVVHVVVVVVVVVCVVPPPDPDDDPVVD